Protein AF-A0A3L6THH2-F1 (afdb_monomer_lite)

Radius of gyration: 21.33 Å; chains: 1; bounding box: 46×31×55 Å

Organism: Panicum miliaceum (NCBI:txid4540)

InterPro domains:
  IPR036908 RlpA-like domain superfamily [SSF50685] (20-75)

Sequence (77 aa):
MANAKTAVAIAVLALFQVSCAAARRHGKPGPLGRSVVARVADECDSRRGIVGSSLALWRALGLDTGVGEAPVTWSDA

Secondary structure (DSSP, 8-state):
---HHHHHHHHHHHHHHHHHHHT---PPPPSTT-----------TTSTT-----HHHHHHHT--GGGS---------

pLDDT: mean 81.23, std 14.83, range [44.16, 95.12]

Foldseek 3Di:
DQDPVNVVVVVVVVVVVVVVVVVPPDQPDFPPDFDDDDDDDDDDPPDPPDDDDDPVRCVSSVHDVVVVDHDDDDDDD

Structure (mmCIF, N/CA/C/O backbone):
data_AF-A0A3L6THH2-F1
#
_entry.id   AF-A0A3L6THH2-F1
#
loop_
_atom_site.group_PDB
_atom_site.id
_atom_site.type_symbol
_atom_site.label_atom_id
_atom_site.label_alt_id
_atom_site.label_comp_id
_atom_site.label_asym_id
_atom_site.label_entity_id
_atom_site.label_seq_id
_atom_site.pdbx_PDB_ins_code
_atom_site.Cartn_x
_atom_site.Cartn_y
_atom_site.Cartn_z
_atom_site.occupancy
_atom_site.B_iso_or_equiv
_atom_site.auth_seq_id
_atom_site.auth_comp_id
_atom_site.auth_asym_id
_atom_site.auth_atom_id
_atom_site.pdbx_PDB_model_num
ATOM 1 N N . MET A 1 1 ? -29.349 -17.748 41.114 1.00 57.03 1 MET A N 1
ATOM 2 C CA . MET A 1 1 ? -28.364 -16.964 41.891 1.00 57.03 1 MET A CA 1
ATOM 3 C C . MET A 1 1 ? -26.995 -17.213 41.280 1.00 57.03 1 MET A C 1
ATOM 5 O O . MET A 1 1 ? -26.504 -18.329 41.386 1.00 57.03 1 MET A O 1
ATOM 9 N N . ALA A 1 2 ? -26.431 -16.247 40.549 1.00 62.19 2 ALA A N 1
ATOM 10 C CA . ALA A 1 2 ? -25.070 -16.384 40.031 1.00 62.19 2 ALA A CA 1
ATOM 11 C C . ALA A 1 2 ? -24.105 -16.412 41.222 1.00 62.19 2 ALA A C 1
ATOM 13 O O . ALA A 1 2 ? -24.210 -15.574 42.117 1.00 62.19 2 ALA A O 1
ATOM 14 N N . ASN A 1 3 ? -23.217 -17.403 41.275 1.00 81.06 3 ASN A N 1
ATOM 15 C CA . ASN A 1 3 ? -22.243 -17.472 42.355 1.00 81.06 3 ASN A CA 1
ATOM 16 C C . ASN A 1 3 ? -21.139 -16.428 42.107 1.00 81.06 3 ASN A C 1
ATOM 18 O O . ASN A 1 3 ? -20.866 -16.056 40.962 1.00 81.06 3 ASN A O 1
ATOM 22 N N . ALA A 1 4 ? -20.503 -15.939 43.173 1.00 84.94 4 ALA A N 1
ATOM 23 C CA . ALA A 1 4 ? -19.471 -14.904 43.063 1.00 84.94 4 ALA A CA 1
ATOM 24 C C . ALA A 1 4 ? -18.335 -15.306 42.099 1.00 84.94 4 ALA A C 1
ATOM 26 O O . ALA A 1 4 ? -17.797 -14.474 41.375 1.00 84.94 4 ALA A O 1
ATOM 27 N N . LYS A 1 5 ? -18.032 -16.607 42.020 1.00 83.06 5 LYS A N 1
ATOM 28 C CA . LYS A 1 5 ? -17.040 -17.179 41.101 1.00 83.06 5 LYS A CA 1
ATOM 29 C C . LYS A 1 5 ? -17.454 -17.033 39.630 1.00 83.06 5 LYS A C 1
ATOM 31 O O . LYS A 1 5 ? -16.610 -16.732 38.792 1.00 83.06 5 LYS A O 1
ATOM 36 N N . THR A 1 6 ? -18.742 -17.187 39.314 1.00 85.69 6 THR A N 1
ATOM 37 C CA . THR A 1 6 ? -19.287 -16.996 37.964 1.00 85.69 6 THR A CA 1
ATOM 38 C C . THR A 1 6 ? -19.224 -15.528 37.561 1.00 85.69 6 THR A C 1
ATOM 40 O O . THR A 1 6 ? -18.844 -15.226 36.435 1.00 85.69 6 THR A O 1
ATOM 43 N N . ALA A 1 7 ? -19.538 -14.611 38.481 1.00 86.12 7 ALA A N 1
ATOM 44 C CA . ALA A 1 7 ? -19.488 -13.175 38.210 1.00 86.12 7 ALA A CA 1
ATOM 45 C C . ALA A 1 7 ? -18.064 -12.700 37.875 1.00 86.12 7 ALA A C 1
ATOM 47 O O . ALA A 1 7 ? -17.870 -11.960 36.913 1.00 86.12 7 ALA A O 1
ATOM 48 N N . VAL A 1 8 ? -17.059 -13.187 38.614 1.00 87.62 8 VAL A N 1
ATOM 49 C CA . VAL A 1 8 ? -15.646 -12.874 38.348 1.00 87.62 8 VAL A CA 1
ATOM 50 C C . VAL A 1 8 ? -15.204 -13.417 36.988 1.00 87.62 8 VAL A C 1
ATOM 52 O O . VAL A 1 8 ? -14.578 -12.691 36.221 1.00 87.62 8 VAL A O 1
ATOM 55 N N . ALA A 1 9 ? -15.571 -14.657 36.646 1.00 87.88 9 ALA A N 1
ATOM 56 C CA . ALA A 1 9 ? -15.226 -15.241 35.348 1.00 87.88 9 ALA A CA 1
ATOM 57 C C . ALA A 1 9 ? -15.823 -14.445 34.173 1.00 87.88 9 ALA A C 1
ATOM 59 O O . ALA A 1 9 ? -15.131 -14.181 33.191 1.00 87.88 9 ALA A O 1
ATOM 60 N N . ILE A 1 10 ? -17.079 -14.005 34.294 1.00 89.88 10 ILE A N 1
ATOM 61 C CA . ILE A 1 10 ? -17.748 -13.185 33.275 1.00 89.88 10 ILE A CA 1
ATOM 62 C C . ILE A 1 10 ? -17.066 -11.816 33.142 1.00 89.88 10 ILE 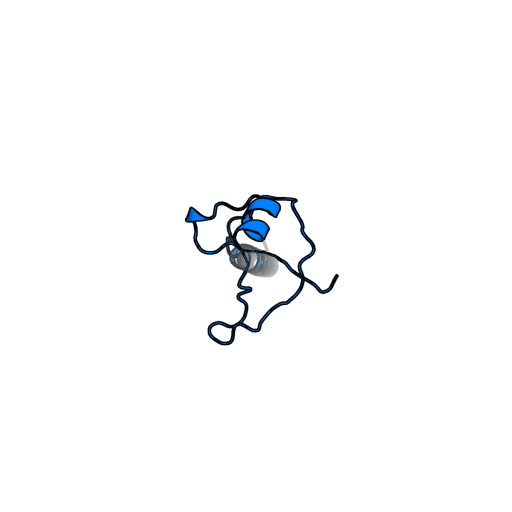A C 1
ATOM 64 O O . ILE A 1 10 ? -16.823 -11.367 32.024 1.00 89.88 10 ILE A O 1
ATOM 68 N N . ALA A 1 11 ? -16.704 -11.173 34.256 1.00 89.12 11 ALA A N 1
ATOM 69 C CA . ALA A 1 11 ? -16.018 -9.882 34.240 1.00 89.12 11 ALA A CA 1
ATOM 70 C C . ALA A 1 11 ? -14.633 -9.965 33.574 1.00 89.12 11 ALA A C 1
ATOM 72 O O . ALA A 1 11 ? -14.291 -9.116 32.752 1.00 89.12 11 ALA A O 1
ATOM 73 N N . VAL A 1 12 ? -13.857 -11.013 33.870 1.00 88.88 12 VAL A N 1
ATOM 74 C CA . VAL A 1 12 ? -12.541 -11.244 33.250 1.00 88.88 12 VAL A CA 1
ATOM 75 C C . VAL A 1 12 ? -12.675 -11.503 31.748 1.00 88.88 12 VAL A C 1
ATOM 77 O O . VAL A 1 12 ? -11.939 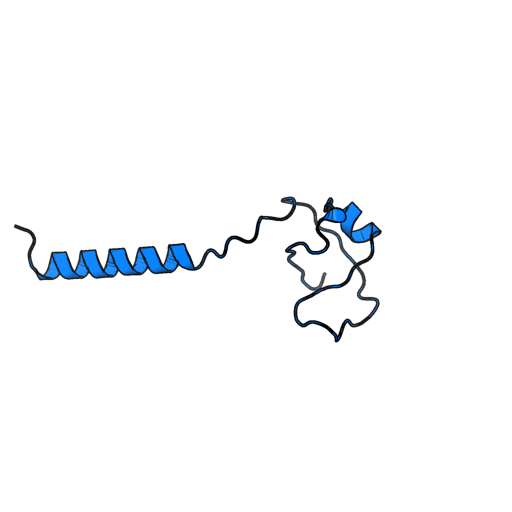-10.910 30.959 1.00 88.88 12 VAL A O 1
ATOM 80 N N . LEU A 1 13 ? -13.639 -12.333 31.335 1.00 83.88 13 LEU A N 1
ATOM 81 C CA . LEU A 1 13 ? -13.905 -12.593 29.917 1.00 83.88 13 LEU A CA 1
ATOM 82 C C . LEU A 1 13 ? -14.322 -11.316 29.177 1.00 83.88 13 LEU A C 1
ATOM 84 O O . LEU A 1 13 ? -13.808 -11.049 28.092 1.00 83.88 13 LEU A O 1
ATOM 88 N N . ALA A 1 14 ? -15.193 -10.496 29.769 1.00 82.75 14 ALA A N 1
ATOM 89 C CA . ALA A 1 14 ? -15.626 -9.232 29.177 1.00 82.75 14 ALA A CA 1
ATOM 90 C C . ALA A 1 14 ? -14.459 -8.243 29.003 1.00 82.75 14 ALA A C 1
ATOM 92 O O . ALA A 1 14 ? -14.310 -7.648 27.936 1.00 82.75 14 ALA A O 1
ATOM 93 N N . LEU A 1 15 ? -13.584 -8.118 30.005 1.00 77.88 15 LEU A N 1
ATOM 94 C CA . LEU A 1 15 ? -12.386 -7.274 29.923 1.00 77.88 15 LEU A CA 1
ATOM 95 C C . LEU A 1 15 ? -11.401 -7.768 28.852 1.00 77.88 15 LEU A C 1
ATOM 97 O O . LEU A 1 15 ? -10.818 -6.959 28.128 1.00 77.88 15 LEU A O 1
ATOM 101 N N . PHE A 1 16 ? -11.254 -9.087 28.697 1.00 74.38 16 PHE A N 1
ATOM 102 C CA . PHE A 1 16 ? -10.412 -9.669 27.652 1.00 74.38 16 PHE A CA 1
ATOM 103 C C . PHE A 1 16 ? -10.939 -9.349 26.241 1.00 74.38 16 PHE A C 1
ATOM 105 O O . PHE A 1 16 ? -10.160 -8.979 25.363 1.00 74.38 16 PHE A O 1
ATOM 112 N N . GLN A 1 17 ? -12.260 -9.402 26.027 1.00 66.31 17 GLN A N 1
ATOM 113 C CA . GLN A 1 17 ? -12.872 -9.035 24.740 1.00 66.31 17 GLN A CA 1
ATOM 114 C C . GLN A 1 17 ? -12.684 -7.548 24.391 1.00 66.31 17 GLN A C 1
ATOM 116 O O . GLN A 1 17 ? -12.435 -7.217 23.230 1.00 66.31 17 GLN A O 1
ATOM 121 N N . VAL A 1 18 ? -12.733 -6.648 25.381 1.00 61.72 18 VAL A N 1
ATOM 122 C CA . VAL A 1 18 ? -12.482 -5.208 25.172 1.00 61.72 18 VAL A CA 1
ATOM 123 C C . VAL A 1 18 ? -11.031 -4.943 24.741 1.00 61.72 18 VAL A C 1
ATOM 125 O O . VAL A 1 18 ? -10.789 -4.080 23.896 1.00 61.72 18 VAL A O 1
ATOM 128 N N . SER A 1 19 ? -10.068 -5.730 25.235 1.00 61.25 19 SER A N 1
ATOM 129 C CA . SER A 1 19 ? -8.654 -5.625 24.839 1.00 61.25 19 SER A CA 1
ATOM 130 C C . SER A 1 19 ? -8.425 -5.987 23.361 1.00 61.25 19 SER A C 1
ATOM 132 O O . SER A 1 19 ? -7.724 -5.275 22.638 1.00 61.25 19 SER A O 1
ATOM 134 N N . CYS A 1 20 ? -9.090 -7.035 22.858 1.00 54.41 20 CYS A N 1
ATOM 135 C CA . CYS A 1 20 ? -9.015 -7.407 21.440 1.00 54.41 20 CYS A CA 1
ATOM 136 C C . CYS A 1 20 ? -9.667 -6.370 20.507 1.00 54.41 20 CYS A C 1
ATOM 138 O O . CYS A 1 20 ? -9.210 -6.199 19.375 1.00 54.41 20 CYS A O 1
ATOM 140 N N . ALA A 1 21 ? -10.701 -5.658 20.967 1.00 54.03 21 ALA A N 1
ATOM 141 C CA . ALA A 1 21 ? -11.365 -4.623 20.174 1.00 54.03 21 ALA A CA 1
ATOM 142 C C . ALA A 1 21 ? -10.489 -3.368 19.991 1.00 54.03 21 ALA A C 1
ATOM 144 O O . ALA A 1 21 ? -10.437 -2.807 18.897 1.00 54.03 21 ALA A O 1
ATOM 145 N N . ALA A 1 22 ? -9.742 -2.959 21.023 1.00 53.00 22 ALA A N 1
ATOM 146 C CA . ALA A 1 22 ? -8.874 -1.778 20.972 1.00 53.00 22 ALA A CA 1
ATOM 147 C C . ALA A 1 22 ? -7.587 -1.981 20.140 1.00 53.00 22 ALA A C 1
ATOM 149 O O . ALA A 1 22 ? -6.988 -1.010 19.675 1.00 53.00 22 ALA A O 1
ATOM 150 N N . ALA A 1 23 ? -7.166 -3.231 19.909 1.00 52.66 23 ALA A N 1
ATOM 151 C CA . ALA A 1 23 ? -5.972 -3.553 19.121 1.00 52.66 23 ALA A CA 1
ATOM 152 C C . ALA A 1 23 ? -6.173 -3.429 17.598 1.00 52.66 23 ALA A C 1
ATOM 154 O O . ALA A 1 23 ? -5.203 -3.429 16.837 1.00 52.66 23 ALA A O 1
ATOM 155 N N . ARG A 1 24 ? -7.414 -3.273 17.121 1.00 52.81 24 ARG A N 1
ATOM 156 C CA . ARG A 1 24 ? -7.704 -2.969 15.714 1.00 52.81 24 ARG A CA 1
ATOM 157 C C . ARG A 1 24 ? -7.539 -1.466 15.503 1.00 52.81 24 ARG A C 1
ATOM 159 O O . ARG A 1 24 ? -8.518 -0.739 15.357 1.00 52.81 24 ARG A O 1
ATOM 166 N N . ARG A 1 25 ? -6.289 -0.981 15.500 1.00 49.12 25 ARG A N 1
ATOM 167 C CA . ARG A 1 25 ? -6.006 0.371 15.002 1.00 49.12 25 ARG A CA 1
ATOM 168 C C . ARG A 1 25 ? -6.593 0.477 13.595 1.00 49.12 25 ARG A C 1
ATOM 170 O O . ARG A 1 25 ? -6.221 -0.271 12.695 1.00 49.12 25 ARG A O 1
ATOM 177 N N . HIS A 1 26 ? -7.541 1.391 13.450 1.00 44.16 26 HIS A N 1
ATOM 178 C CA . HIS A 1 26 ? -8.223 1.737 12.213 1.00 44.16 26 HIS A CA 1
ATOM 179 C C . HIS A 1 26 ? -7.229 2.406 11.246 1.00 44.16 26 HIS A C 1
ATOM 181 O O . HIS A 1 26 ? -7.199 3.622 11.092 1.00 44.16 26 HIS A O 1
ATOM 187 N N . GLY A 1 27 ? -6.384 1.614 10.589 1.00 50.22 27 GLY A N 1
ATOM 188 C CA . GLY A 1 27 ? -5.836 2.003 9.297 1.00 50.22 27 GLY A CA 1
ATOM 189 C C . GLY A 1 27 ? -6.960 1.849 8.282 1.00 50.22 27 GLY A C 1
ATOM 190 O O . GLY A 1 27 ? -7.477 0.745 8.118 1.00 50.22 27 GLY A O 1
ATOM 191 N N . LYS A 1 28 ? -7.392 2.941 7.642 1.00 52.09 28 LYS A N 1
ATOM 192 C CA . LYS A 1 28 ? -8.297 2.864 6.487 1.00 52.09 28 LYS A CA 1
ATOM 193 C C . LYS A 1 28 ? -7.676 1.862 5.501 1.00 52.09 28 LYS A C 1
ATOM 195 O O . LYS A 1 28 ? -6.542 2.107 5.090 1.00 52.09 28 LYS A O 1
ATOM 200 N N . PRO A 1 29 ? -8.343 0.745 5.154 1.00 55.31 29 PRO A N 1
ATOM 201 C CA . PRO A 1 29 ? -7.803 -0.172 4.163 1.00 55.31 29 PRO A CA 1
ATOM 202 C C . PRO A 1 29 ? -7.512 0.624 2.890 1.00 55.31 29 PRO A C 1
ATOM 204 O O . PRO A 1 29 ? -8.403 1.304 2.371 1.00 55.31 29 PRO A O 1
ATOM 207 N N . GLY A 1 30 ? -6.263 0.581 2.420 1.00 57.75 30 GLY A N 1
ATOM 208 C CA . GLY A 1 30 ? -5.952 0.978 1.051 1.00 57.75 30 GLY A CA 1
ATOM 209 C C . GLY A 1 30 ? -6.791 0.142 0.069 1.00 57.75 30 GLY A C 1
ATOM 210 O O . GLY A 1 30 ? -7.358 -0.875 0.479 1.00 57.75 30 GLY A O 1
ATOM 211 N N . PRO A 1 31 ? -6.916 0.554 -1.203 1.00 61.78 31 PRO A N 1
ATOM 212 C CA . PRO A 1 31 ? -7.712 -0.138 -2.212 1.00 61.78 31 PRO A CA 1
ATOM 213 C C . PRO A 1 31 ? -7.423 -1.641 -2.178 1.00 61.78 31 PRO A C 1
ATOM 215 O O . PRO A 1 31 ? -6.307 -2.090 -2.431 1.00 61.78 31 PRO A O 1
ATOM 218 N N . LEU A 1 32 ? -8.430 -2.409 -1.775 1.00 66.25 32 LEU A N 1
ATOM 219 C CA . LEU A 1 32 ? -8.304 -3.834 -1.505 1.00 66.25 32 LEU A CA 1
ATOM 220 C C . LEU A 1 32 ? -7.995 -4.574 -2.817 1.00 66.25 32 LEU A C 1
ATOM 222 O O . LEU A 1 32 ? -8.827 -4.598 -3.721 1.00 66.25 32 LEU A O 1
ATOM 226 N N . GLY A 1 33 ? -6.813 -5.194 -2.900 1.00 73.69 33 GLY A N 1
ATOM 227 C CA . GLY A 1 33 ? -6.537 -6.300 -3.827 1.00 73.69 33 GLY A CA 1
ATOM 228 C C . GLY A 1 33 ? -5.556 -6.046 -4.974 1.00 73.69 33 GLY A C 1
ATOM 229 O O . GLY A 1 33 ? -5.327 -6.963 -5.759 1.00 73.69 33 GLY A O 1
ATOM 230 N N . ARG A 1 34 ? -4.957 -4.855 -5.098 1.00 87.25 34 ARG A N 1
ATOM 231 C CA . ARG A 1 34 ? -3.908 -4.607 -6.103 1.00 87.25 34 ARG A CA 1
ATOM 232 C C . ARG A 1 34 ? -2.517 -4.775 -5.500 1.00 87.25 34 ARG A C 1
ATOM 234 O O . ARG A 1 34 ? -2.194 -4.133 -4.506 1.00 87.25 34 ARG A O 1
ATOM 241 N N . SER A 1 35 ? -1.699 -5.613 -6.130 1.00 91.44 35 SER A N 1
ATOM 242 C CA . SER A 1 35 ? -0.277 -5.784 -5.831 1.00 91.44 35 SER A CA 1
ATOM 243 C C . SER A 1 35 ? 0.559 -5.447 -7.064 1.00 91.44 35 SER A C 1
ATOM 245 O O . SER A 1 35 ? 0.103 -5.563 -8.202 1.00 91.44 35 SER A O 1
ATOM 247 N N . VAL A 1 36 ? 1.788 -4.993 -6.836 1.00 93.75 36 VAL A N 1
ATOM 248 C CA . VAL A 1 36 ? 2.757 -4.698 -7.892 1.00 93.75 36 VAL A CA 1
ATOM 249 C C . VAL A 1 36 ? 4.141 -5.090 -7.397 1.00 93.75 36 VAL A C 1
ATOM 251 O O . VAL A 1 36 ? 4.484 -4.822 -6.247 1.00 93.75 36 VAL A O 1
ATOM 254 N N . VAL A 1 37 ? 4.932 -5.728 -8.256 1.00 94.94 37 VAL A N 1
ATOM 255 C CA . VAL A 1 37 ? 6.353 -5.966 -7.988 1.00 94.94 37 VAL A CA 1
ATOM 256 C C . VAL A 1 37 ? 7.126 -4.716 -8.392 1.00 94.94 37 VAL A C 1
ATOM 258 O O . VAL A 1 37 ? 6.933 -4.184 -9.486 1.00 94.94 37 VAL A O 1
ATOM 261 N N . ALA A 1 38 ? 8.004 -4.248 -7.512 1.00 94.38 38 ALA A N 1
ATOM 262 C CA . ALA A 1 38 ? 8.838 -3.075 -7.730 1.00 94.38 38 ALA A CA 1
ATOM 263 C C . ALA A 1 38 ? 10.292 -3.394 -7.382 1.00 94.38 38 ALA A C 1
ATOM 265 O O . ALA A 1 38 ? 10.566 -4.248 -6.543 1.00 94.38 38 ALA A O 1
ATOM 266 N N . ARG A 1 39 ? 11.232 -2.690 -8.015 1.00 95.12 39 ARG A N 1
ATOM 267 C CA . ARG A 1 39 ? 12.652 -2.770 -7.664 1.00 95.12 39 ARG A CA 1
ATOM 268 C C . ARG A 1 39 ? 12.986 -1.683 -6.645 1.00 95.12 39 ARG A C 1
ATOM 270 O O . ARG A 1 39 ? 12.623 -0.527 -6.858 1.00 95.12 39 ARG A O 1
ATOM 277 N N . VAL A 1 40 ? 13.728 -2.043 -5.600 1.00 93.19 40 VAL A N 1
ATOM 278 C CA . VAL A 1 40 ? 14.363 -1.075 -4.696 1.00 93.19 40 VAL A CA 1
ATOM 279 C C . VAL A 1 40 ? 15.433 -0.313 -5.476 1.00 93.19 40 VAL A C 1
ATOM 281 O O . VAL A 1 40 ? 16.363 -0.917 -6.008 1.00 93.19 40 VAL A O 1
ATOM 284 N N . ALA A 1 41 ? 15.251 0.999 -5.607 1.00 93.12 41 ALA A N 1
ATOM 285 C CA . ALA A 1 41 ? 16.156 1.863 -6.363 1.00 93.12 41 ALA A CA 1
ATOM 286 C C . ALA A 1 41 ? 17.066 2.708 -5.463 1.00 93.12 41 ALA A C 1
ATOM 288 O O . ALA A 1 41 ? 18.154 3.071 -5.897 1.00 93.12 41 ALA A O 1
ATOM 289 N N . ASP A 1 42 ? 16.612 3.024 -4.250 1.00 91.00 42 ASP A N 1
ATOM 290 C CA . ASP A 1 42 ? 17.295 3.910 -3.309 1.00 91.00 42 ASP A CA 1
ATOM 291 C C . ASP A 1 42 ? 16.827 3.632 -1.871 1.00 91.00 42 ASP A C 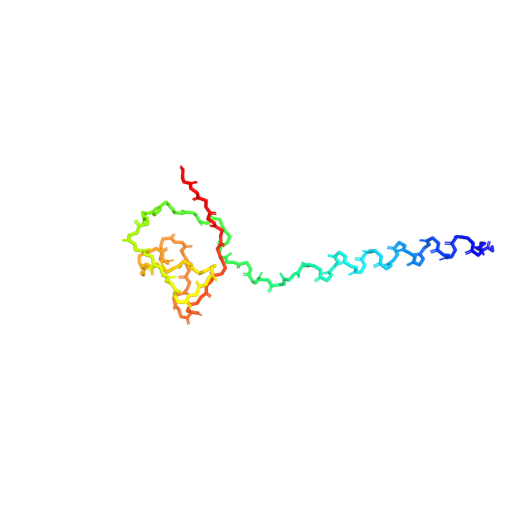1
ATOM 293 O O . ASP A 1 42 ? 15.776 3.011 -1.666 1.00 91.00 42 ASP A O 1
ATOM 297 N N . GLU A 1 43 ? 17.591 4.107 -0.892 1.00 87.69 43 GLU A N 1
ATOM 298 C CA . GLU A 1 43 ? 17.267 4.035 0.533 1.00 87.69 43 GLU A CA 1
ATOM 299 C C . GLU A 1 43 ? 16.715 5.376 1.039 1.00 87.69 43 GLU A C 1
ATOM 301 O O . GLU A 1 43 ? 17.223 6.448 0.720 1.00 87.69 43 GLU A O 1
ATOM 306 N N . CYS A 1 44 ? 15.648 5.333 1.844 1.00 85.00 44 CYS A N 1
ATOM 307 C CA . CYS A 1 44 ? 15.060 6.533 2.438 1.00 85.00 44 CYS A CA 1
ATOM 308 C C . CYS A 1 44 ? 15.320 6.583 3.952 1.00 85.00 44 CYS A C 1
ATOM 310 O O . CYS A 1 44 ? 14.514 6.101 4.746 1.00 85.00 44 CYS A O 1
ATOM 312 N N . ASP A 1 45 ? 16.408 7.240 4.360 1.00 80.19 45 ASP A N 1
ATOM 313 C CA . ASP A 1 45 ? 16.842 7.301 5.770 1.00 80.19 45 ASP A CA 1
ATOM 314 C C . ASP A 1 45 ? 16.010 8.226 6.668 1.00 80.19 45 ASP A C 1
ATOM 316 O O . ASP A 1 45 ? 16.112 8.201 7.896 1.00 80.19 45 ASP A O 1
ATOM 320 N N . SER A 1 46 ? 15.168 9.072 6.075 1.00 80.06 46 SER A N 1
ATOM 321 C CA . SER A 1 46 ? 14.474 10.128 6.819 1.00 80.06 46 SER A CA 1
ATOM 322 C C . SER A 1 46 ? 13.387 9.605 7.764 1.00 80.06 46 SER A C 1
ATOM 324 O O . SER A 1 46 ? 13.092 10.248 8.774 1.00 80.06 46 SER A O 1
ATOM 326 N N . ARG A 1 47 ? 12.757 8.462 7.443 1.00 82.25 47 ARG A N 1
ATOM 327 C CA . ARG A 1 47 ? 11.608 7.923 8.185 1.00 82.25 47 ARG A CA 1
ATOM 328 C C . ARG A 1 47 ? 11.565 6.399 8.146 1.00 82.25 47 ARG A C 1
ATOM 330 O O . ARG A 1 47 ? 11.356 5.788 7.103 1.00 82.25 47 ARG A O 1
ATOM 337 N N . ARG A 1 48 ? 11.682 5.779 9.323 1.00 84.69 48 ARG A N 1
ATOM 338 C CA . ARG A 1 48 ? 11.578 4.322 9.481 1.00 84.69 48 ARG A CA 1
ATOM 339 C C . ARG A 1 48 ? 10.172 3.829 9.144 1.00 84.69 48 ARG A C 1
ATOM 341 O O . ARG A 1 48 ? 9.189 4.405 9.600 1.00 84.69 48 ARG A O 1
ATOM 348 N N . GLY A 1 49 ? 10.094 2.724 8.403 1.00 84.69 49 GLY A N 1
ATOM 349 C CA . GLY A 1 49 ? 8.826 2.073 8.059 1.00 84.69 49 GLY A CA 1
ATOM 350 C C . GLY A 1 49 ? 8.040 2.752 6.934 1.00 84.69 49 GLY A C 1
ATOM 351 O O . GLY A 1 49 ? 6.887 2.391 6.716 1.00 84.69 49 GLY A O 1
ATOM 352 N N . ILE A 1 50 ? 8.645 3.709 6.225 1.00 87.88 50 ILE A N 1
ATOM 353 C CA . ILE A 1 50 ? 8.064 4.349 5.043 1.00 87.88 50 ILE A CA 1
ATOM 354 C C . ILE A 1 50 ? 8.819 3.880 3.804 1.00 87.88 50 ILE A C 1
ATOM 356 O O . ILE A 1 50 ? 10.044 3.928 3.759 1.00 87.88 50 ILE A O 1
ATOM 360 N N . VAL A 1 51 ? 8.073 3.467 2.782 1.00 89.94 51 VAL A N 1
ATOM 361 C CA . VAL A 1 51 ? 8.623 3.151 1.463 1.00 89.94 51 VAL A CA 1
ATOM 362 C C . VAL A 1 51 ? 8.259 4.286 0.515 1.00 89.94 51 VAL A C 1
ATOM 364 O O . VAL A 1 51 ? 7.092 4.467 0.158 1.00 89.94 51 VAL A O 1
ATOM 367 N N . GLY A 1 52 ? 9.261 5.071 0.120 1.00 91.94 52 GLY A N 1
ATOM 368 C CA . GLY A 1 52 ? 9.114 6.058 -0.947 1.00 91.94 52 GLY A CA 1
ATOM 369 C C . GLY A 1 52 ? 8.918 5.360 -2.292 1.00 91.94 52 GLY A C 1
ATOM 370 O O . GLY A 1 52 ? 9.579 4.366 -2.585 1.00 91.94 52 GLY A O 1
ATOM 371 N N . SER A 1 53 ? 8.001 5.854 -3.122 1.00 92.44 53 SER A N 1
ATOM 372 C CA . SER A 1 53 ? 7.742 5.264 -4.438 1.00 92.44 53 SER A CA 1
ATOM 373 C C . SER A 1 53 ? 7.386 6.310 -5.487 1.00 92.44 53 SER A C 1
ATOM 375 O O . SER A 1 53 ? 6.997 7.436 -5.176 1.00 92.44 53 SER A O 1
ATOM 377 N N . SER A 1 54 ? 7.542 5.930 -6.755 1.00 94.56 54 SER A N 1
ATOM 378 C CA . SER A 1 54 ? 7.217 6.786 -7.892 1.00 94.56 54 SER A CA 1
ATOM 379 C C . SER A 1 54 ? 5.706 6.883 -8.118 1.00 94.56 54 SER A C 1
ATOM 381 O O . SER A 1 54 ? 4.948 5.966 -7.797 1.00 94.56 54 SER A O 1
ATOM 383 N N . LEU A 1 55 ? 5.266 7.961 -8.776 1.00 94.94 55 LEU A N 1
ATOM 384 C CA . LEU A 1 55 ? 3.869 8.147 -9.189 1.00 94.94 55 LEU A CA 1
ATOM 385 C C . LEU A 1 55 ? 3.321 6.943 -9.979 1.00 94.94 55 LEU A C 1
ATOM 387 O O . LEU A 1 55 ? 2.152 6.588 -9.837 1.00 94.94 55 LEU A O 1
ATOM 391 N N . ALA A 1 56 ? 4.161 6.288 -10.784 1.00 94.81 56 ALA A N 1
ATOM 392 C CA . ALA A 1 56 ? 3.776 5.097 -11.537 1.00 94.81 56 ALA A CA 1
ATOM 393 C C . ALA A 1 56 ? 3.342 3.944 -10.616 1.00 94.81 56 ALA A C 1
ATOM 395 O O . ALA A 1 56 ? 2.340 3.286 -10.893 1.00 94.81 56 ALA A O 1
ATOM 396 N N . LEU A 1 57 ? 4.042 3.743 -9.495 1.00 94.31 57 LEU A N 1
ATOM 397 C CA . LEU A 1 57 ? 3.709 2.707 -8.518 1.00 94.31 57 LEU A CA 1
ATOM 398 C C . LEU A 1 57 ? 2.369 2.988 -7.831 1.00 94.31 57 LEU A C 1
ATOM 400 O O . LEU A 1 57 ? 1.534 2.094 -7.713 1.00 94.31 57 LEU A O 1
ATOM 404 N N . TRP A 1 58 ? 2.121 4.249 -7.469 1.00 94.81 58 TRP A N 1
ATOM 405 C CA . TRP A 1 58 ? 0.832 4.683 -6.926 1.00 94.81 58 TRP A CA 1
ATOM 406 C C . TRP A 1 58 ? -0.320 4.387 -7.890 1.00 94.81 58 TRP A C 1
ATOM 408 O O . TRP A 1 58 ? -1.342 3.833 -7.486 1.00 94.81 58 TRP A O 1
ATOM 418 N N . ARG A 1 59 ? -0.149 4.692 -9.183 1.00 92.94 59 ARG A N 1
ATOM 419 C CA . ARG A 1 59 ? -1.167 4.405 -10.206 1.00 92.94 59 ARG A CA 1
ATOM 420 C C . ARG A 1 59 ? -1.369 2.908 -10.428 1.00 92.94 59 ARG A C 1
ATOM 422 O O . ARG A 1 59 ? -2.519 2.483 -10.533 1.00 92.94 59 ARG A O 1
ATOM 429 N N . ALA A 1 60 ? -0.298 2.114 -10.437 1.00 93.12 60 ALA A N 1
ATOM 430 C CA . ALA A 1 60 ? -0.377 0.656 -10.556 1.00 93.12 60 ALA A CA 1
ATOM 431 C C . ALA A 1 60 ? -1.153 0.028 -9.385 1.00 93.12 60 ALA A C 1
ATOM 433 O O . ALA A 1 60 ? -2.018 -0.823 -9.591 1.00 93.12 60 ALA A O 1
ATOM 434 N N . LEU A 1 61 ? -0.922 0.524 -8.168 1.00 92.62 61 LEU A N 1
ATOM 435 C CA . LEU A 1 61 ? -1.666 0.132 -6.969 1.00 92.62 61 LEU A CA 1
ATOM 436 C C . LEU A 1 61 ? -3.100 0.688 -6.933 1.00 92.62 61 LEU A C 1
ATOM 438 O O . LEU A 1 61 ? -3.920 0.237 -6.139 1.00 92.62 61 LEU A O 1
ATOM 442 N N . GLY A 1 62 ? -3.442 1.641 -7.805 1.00 92.75 62 GLY A N 1
ATOM 443 C CA . GLY A 1 62 ? -4.737 2.322 -7.788 1.00 92.75 62 GLY A CA 1
ATOM 444 C C . GLY A 1 62 ? -4.916 3.260 -6.592 1.00 92.75 62 GLY A C 1
ATOM 445 O O . GLY A 1 62 ? -6.046 3.492 -6.170 1.00 92.75 62 GLY A O 1
ATOM 446 N N . LEU A 1 63 ? -3.820 3.775 -6.035 1.00 91.00 63 LEU A N 1
ATOM 447 C CA . LEU A 1 63 ? -3.829 4.711 -4.916 1.00 91.00 63 LEU A CA 1
ATOM 448 C C . LEU A 1 63 ? -4.086 6.144 -5.395 1.00 91.00 63 LEU A C 1
ATOM 450 O O . LEU A 1 63 ? -3.577 6.578 -6.434 1.00 91.00 63 LEU A O 1
ATOM 454 N N . ASP A 1 64 ? -4.860 6.891 -4.607 1.00 90.00 64 ASP A N 1
ATOM 455 C CA . ASP A 1 64 ? -5.022 8.331 -4.794 1.00 90.00 64 ASP A CA 1
ATOM 456 C C . ASP A 1 64 ? -3.751 9.050 -4.341 1.00 90.00 64 ASP A C 1
ATOM 458 O O . ASP A 1 64 ? -3.360 8.964 -3.185 1.00 90.00 64 ASP A O 1
ATOM 462 N N . THR A 1 65 ? -3.110 9.777 -5.248 1.00 91.25 65 THR A N 1
ATOM 463 C CA . THR A 1 65 ? -1.865 10.504 -4.978 1.00 91.25 65 THR A CA 1
ATOM 464 C C . THR A 1 65 ? -2.088 11.790 -4.183 1.00 91.25 65 THR A C 1
ATOM 466 O O . THR A 1 65 ? -1.124 12.364 -3.689 1.00 91.25 65 THR A O 1
ATOM 469 N N . GLY A 1 66 ? -3.335 12.255 -4.053 1.00 93.75 66 GLY A N 1
ATOM 470 C CA . GLY A 1 66 ? -3.681 13.443 -3.270 1.00 93.75 66 GLY A CA 1
ATOM 471 C C . GLY A 1 66 ? -3.580 13.247 -1.755 1.00 93.75 66 GLY A C 1
ATOM 472 O O . GLY A 1 66 ? -3.506 14.228 -1.022 1.00 93.75 66 GLY A O 1
ATOM 473 N N . VAL A 1 67 ? -3.544 11.999 -1.273 1.00 92.56 67 VAL A N 1
ATOM 474 C CA . VAL A 1 67 ? -3.487 11.685 0.169 1.00 92.56 67 VAL A CA 1
ATOM 475 C C . VAL A 1 67 ? -2.072 11.754 0.754 1.00 92.56 67 VAL A C 1
ATOM 477 O O . VAL A 1 67 ? -1.917 11.755 1.972 1.00 92.56 67 VAL A O 1
ATOM 480 N N . GLY A 1 68 ? -1.042 11.785 -0.097 1.00 92.19 68 GLY A N 1
ATOM 481 C CA . GLY A 1 68 ? 0.372 11.827 0.290 1.00 92.19 68 GLY A CA 1
ATOM 482 C C . GLY A 1 68 ? 0.938 10.493 0.788 1.00 92.19 68 GLY A C 1
ATOM 483 O O . GLY A 1 68 ? 1.976 10.058 0.298 1.00 92.19 68 GLY A O 1
ATOM 484 N N . GLU A 1 69 ? 0.256 9.817 1.716 1.00 91.75 69 GLU A N 1
ATOM 485 C CA . GLU A 1 69 ? 0.698 8.547 2.313 1.00 91.75 69 GLU A CA 1
ATOM 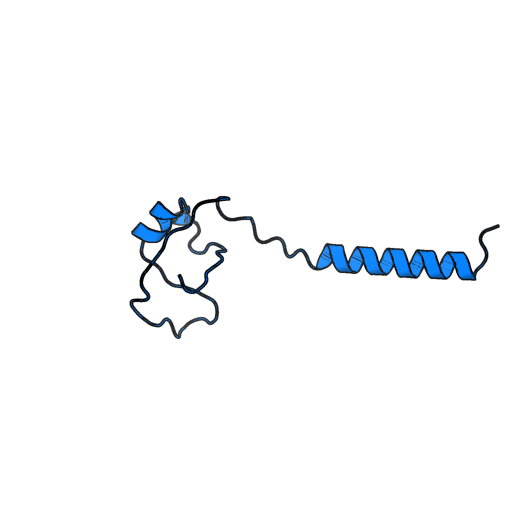486 C C . GLU A 1 69 ? -0.454 7.542 2.421 1.00 91.75 69 GLU A C 1
ATOM 488 O O . GLU A 1 69 ? -1.572 7.888 2.806 1.00 91.75 69 GLU A O 1
ATOM 493 N N . ALA A 1 7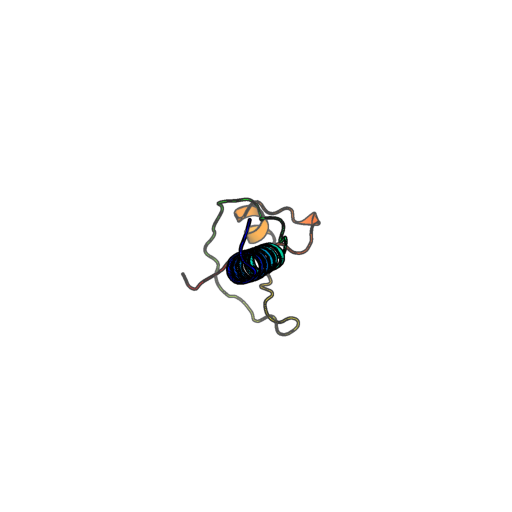0 ? -0.182 6.278 2.089 1.00 90.94 70 ALA A N 1
ATOM 494 C CA . ALA A 1 70 ? -1.165 5.203 2.149 1.00 90.94 70 ALA A CA 1
ATOM 495 C C . ALA A 1 70 ? -0.587 3.964 2.850 1.00 90.94 70 ALA A C 1
ATOM 497 O O . ALA A 1 70 ? 0.572 3.615 2.612 1.00 90.94 70 ALA A O 1
ATOM 498 N N . PRO A 1 71 ? -1.378 3.268 3.688 1.00 90.62 71 PRO A N 1
ATOM 499 C CA . PRO A 1 71 ? -0.943 2.020 4.294 1.00 90.62 71 PRO A CA 1
ATOM 500 C C . PRO A 1 71 ? -0.823 0.929 3.225 1.00 90.62 71 PRO A C 1
ATOM 502 O O . PRO A 1 71 ? -1.763 0.677 2.468 1.00 90.62 71 PRO A O 1
ATOM 505 N N . VAL A 1 72 ? 0.327 0.259 3.200 1.00 89.44 72 VAL A N 1
ATOM 506 C CA . VAL A 1 72 ? 0.631 -0.858 2.300 1.00 89.44 72 VAL A CA 1
ATOM 507 C C . VAL A 1 72 ? 1.281 -1.999 3.077 1.00 89.44 72 VAL A C 1
ATOM 509 O O . VAL A 1 72 ? 1.797 -1.809 4.178 1.00 89.44 72 VAL A O 1
ATOM 512 N N . THR A 1 73 ? 1.256 -3.193 2.493 1.00 91.56 73 THR A N 1
ATOM 513 C CA . THR A 1 73 ? 2.088 -4.321 2.928 1.00 91.56 73 THR A CA 1
ATOM 514 C C . THR A 1 73 ? 3.069 -4.646 1.812 1.00 91.56 73 THR A C 1
ATOM 516 O O . THR A 1 73 ? 2.766 -4.425 0.640 1.00 91.56 73 THR A O 1
ATOM 519 N N . TRP A 1 74 ? 4.252 -5.117 2.184 1.00 91.44 74 TRP A N 1
ATOM 520 C CA . TRP A 1 74 ? 5.330 -5.446 1.263 1.00 91.44 74 TRP A CA 1
ATOM 521 C C . TRP A 1 74 ? 6.143 -6.604 1.833 1.00 91.44 74 TRP A C 1
ATOM 523 O O . TRP A 1 74 ? 6.197 -6.802 3.049 1.00 91.44 74 TRP A O 1
ATOM 533 N N . SER A 1 75 ? 6.740 -7.369 0.936 1.00 91.94 75 SER A N 1
ATOM 534 C CA . SER A 1 75 ? 7.692 -8.433 1.214 1.00 91.94 75 SER A CA 1
ATOM 535 C C . SER A 1 75 ? 8.690 -8.464 0.066 1.00 91.94 75 SER A C 1
ATOM 537 O O . SER A 1 75 ? 8.431 -7.882 -0.994 1.00 91.94 75 SER A O 1
ATOM 539 N N . ASP A 1 76 ? 9.792 -9.182 0.250 1.00 92.06 76 ASP A N 1
ATOM 540 C CA . ASP A 1 76 ? 10.575 -9.619 -0.899 1.00 92.06 76 ASP A CA 1
ATOM 541 C C . ASP A 1 76 ? 9.685 -10.453 -1.839 1.00 92.06 76 ASP A C 1
ATOM 543 O O . ASP A 1 76 ? 8.713 -11.086 -1.397 1.00 92.06 76 ASP A O 1
ATOM 547 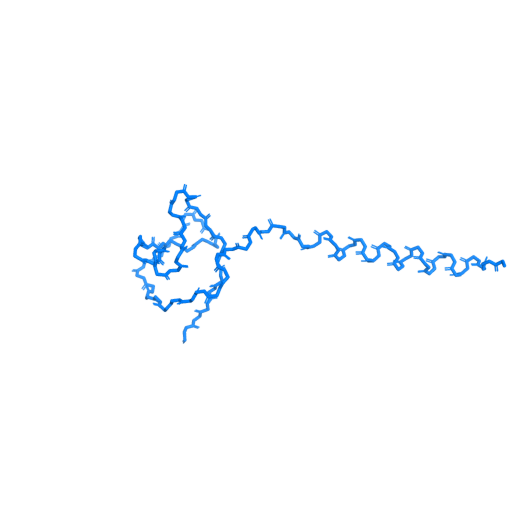N N . ALA A 1 77 ? 9.972 -10.347 -3.138 1.00 79.62 77 ALA A N 1
ATOM 548 C CA . ALA A 1 77 ? 9.218 -10.995 -4.210 1.00 79.62 77 ALA A CA 1
ATOM 549 C C . ALA A 1 77 ? 9.651 -12.449 -4.424 1.00 79.62 77 ALA A C 1
ATOM 551 O O . ALA A 1 77 ? 10.860 -12.736 -4.268 1.00 79.62 77 ALA A O 1
#